Protein AF-A0A1Y5TJX4-F1 (afdb_monomer)

Solvent-accessible surface area (backbone atoms only — not comparable to full-atom values): 9448 Å² total; per-residue (Å²): 108,71,68,57,56,49,52,58,55,51,64,72,35,76,46,74,68,34,55,49,50,53,50,52,51,51,53,51,51,51,52,53,51,50,52,51,51,53,54,48,40,61,74,76,29,72,47,74,67,46,39,51,44,53,51,50,32,50,51,37,34,71,71,64,34,72,71,65,15,48,52,49,25,52,54,51,40,50,53,49,46,53,69,75,47,71,80,61,79,73,75,86,68,84,70,79,80,76,80,73,54,68,65,59,56,50,50,51,53,49,52,48,54,48,51,68,57,47,35,60,55,48,26,74,72,63,76,40,72,72,44,46,50,50,32,52,54,50,51,53,60,72,68,57,85,78,64,83,82,62,52,58,64,57,50,48,60,71,71,68,62,88,118

Radius of gyration: 22.78 Å; Cα contacts (8 Å, |Δi|>4): 62; chains: 1; bounding box: 46×39×53 Å

Secondary structure (DSSP, 8-state):
-HHHHHHHHHHTTSSHHHHHHHHHHHHHHHHHHHHHHHHHHHHH--SHHHHHHHHHHHHHHHHH-HHHHHHHHHHHHHHHHHHHHTTSPPP----------HHHHHHHHHHHHHHHHHHHHHHHHH--HHHHHHHHHHHHHHH--S-TTTHHHHHHHHHS---

Organism: NCBI:txid315423

InterPro domains:
  IPR003370 Chromate transporter [PF02417] (131-161)

Structure (mmCIF, N/CA/C/O backbone):
data_AF-A0A1Y5TJX4-F1
#
_entry.id   AF-A0A1Y5TJX4-F1
#
loop_
_atom_site.group_PDB
_atom_site.id
_atom_site.type_symbol
_atom_site.label_atom_id
_atom_site.label_alt_id
_atom_site.label_comp_id
_atom_site.label_asym_id
_atom_site.label_entity_id
_atom_site.label_seq_id
_atom_site.pdbx_PDB_ins_code
_atom_site.Cartn_x
_atom_site.Cartn_y
_atom_site.Cartn_z
_atom_site.occupancy
_atom_site.B_iso_or_equiv
_atom_site.auth_seq_id
_atom_site.auth_comp_id
_atom_site.auth_asym_id
_atom_site.auth_atom_id
_atom_site.pdbx_PDB_model_num
ATOM 1 N N . MET A 1 1 ? 25.764 8.012 -26.954 1.00 58.56 1 MET A N 1
ATOM 2 C CA . MET A 1 1 ? 27.048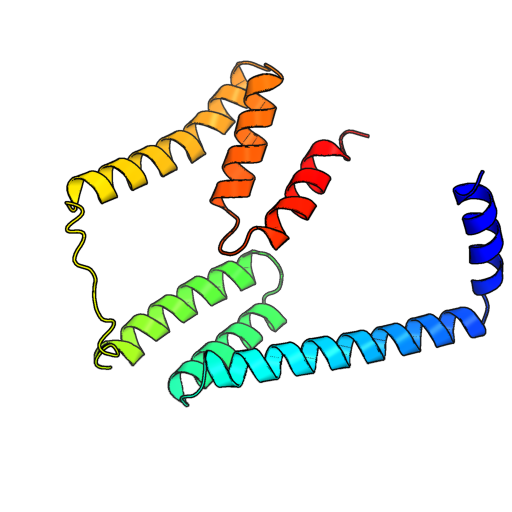 7.280 -27.074 1.00 58.56 1 MET A CA 1
ATOM 3 C C . MET A 1 1 ? 27.278 6.314 -25.917 1.00 58.56 1 MET A C 1
ATOM 5 O O . MET A 1 1 ? 27.524 5.148 -26.185 1.00 58.56 1 MET A O 1
ATOM 9 N N . LEU A 1 2 ? 27.108 6.731 -24.655 1.00 73.31 2 LEU A N 1
ATOM 10 C CA . LEU A 1 2 ? 27.253 5.836 -23.493 1.00 73.31 2 LEU A CA 1
ATOM 11 C C . LEU A 1 2 ? 26.281 4.635 -23.522 1.00 73.31 2 LEU A C 1
ATOM 13 O O . LEU A 1 2 ? 26.689 3.508 -23.275 1.00 73.31 2 LEU A O 1
ATOM 17 N N . LEU A 1 3 ? 25.029 4.860 -23.941 1.00 71.94 3 LEU A N 1
ATOM 18 C CA . LEU A 1 3 ? 24.021 3.801 -24.122 1.00 71.94 3 LEU A CA 1
ATOM 19 C C . LEU A 1 3 ? 24.362 2.806 -25.247 1.00 71.94 3 LEU A C 1
ATOM 21 O O . LEU A 1 3 ? 24.025 1.633 -25.151 1.00 71.94 3 LEU A O 1
ATOM 25 N N . VAL A 1 4 ? 25.066 3.255 -26.292 1.00 80.06 4 VAL A N 1
ATOM 26 C CA . VAL A 1 4 ? 25.496 2.393 -27.408 1.00 80.06 4 VAL A CA 1
ATOM 27 C C . VAL A 1 4 ? 26.661 1.507 -26.966 1.00 80.06 4 VAL A C 1
ATOM 29 O O . VAL A 1 4 ? 26.651 0.307 -27.215 1.00 80.06 4 VAL A O 1
ATOM 32 N N . LEU A 1 5 ? 27.626 2.074 -26.234 1.00 80.75 5 LEU A N 1
ATOM 33 C CA . LEU A 1 5 ? 28.714 1.313 -25.608 1.00 80.75 5 LEU A CA 1
ATOM 34 C C . LEU A 1 5 ? 28.188 0.297 -24.584 1.00 80.75 5 LEU A C 1
ATOM 36 O O . LEU A 1 5 ? 28.663 -0.835 -24.550 1.00 80.75 5 LEU A O 1
ATOM 40 N N . PHE A 1 6 ? 27.178 0.672 -23.794 1.00 78.38 6 PHE A N 1
ATOM 41 C CA . PHE A 1 6 ? 26.503 -0.243 -22.873 1.00 78.38 6 PHE A CA 1
ATOM 42 C C . PHE A 1 6 ? 25.805 -1.393 -23.610 1.00 78.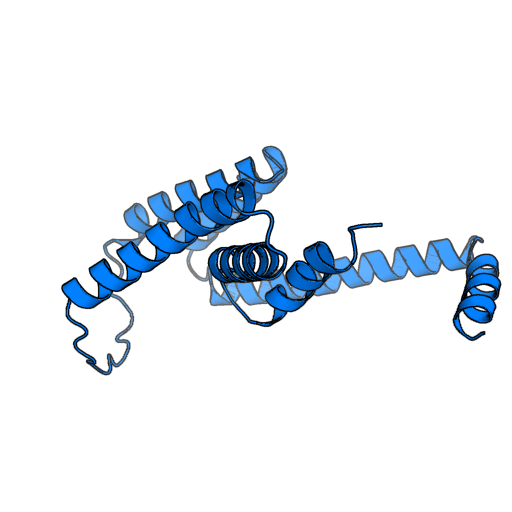38 6 PHE A C 1
ATOM 44 O O . PHE A 1 6 ? 25.942 -2.536 -23.189 1.00 78.38 6 PHE A O 1
ATOM 51 N N . ALA A 1 7 ? 25.122 -1.128 -24.729 1.00 76.31 7 ALA A N 1
ATOM 52 C CA . ALA A 1 7 ? 24.479 -2.168 -25.534 1.00 76.31 7 ALA A CA 1
ATOM 53 C C . ALA A 1 7 ? 25.491 -3.183 -26.101 1.00 76.31 7 ALA A C 1
ATOM 55 O O . ALA A 1 7 ? 25.272 -4.388 -25.999 1.00 76.31 7 ALA A O 1
ATOM 56 N N . PHE A 1 8 ? 26.637 -2.721 -26.617 1.00 75.12 8 PHE A N 1
ATOM 57 C CA . PHE A 1 8 ? 27.714 -3.618 -27.058 1.00 75.12 8 PHE A CA 1
ATOM 58 C C . PHE A 1 8 ? 28.328 -4.408 -25.891 1.00 75.12 8 PHE A C 1
ATOM 60 O O . PHE A 1 8 ? 28.546 -5.612 -26.011 1.00 75.12 8 PHE A O 1
ATOM 67 N N . GLY A 1 9 ? 28.542 -3.773 -24.735 1.00 72.00 9 GLY A N 1
ATOM 68 C CA . GLY A 1 9 ? 28.987 -4.463 -23.521 1.00 72.00 9 GLY A CA 1
ATOM 69 C C . GLY A 1 9 ? 27.988 -5.518 -23.036 1.00 72.00 9 GLY A C 1
ATOM 70 O O . GLY A 1 9 ? 28.395 -6.607 -22.651 1.00 72.00 9 GLY A O 1
ATOM 71 N N . ALA A 1 10 ? 26.685 -5.239 -23.119 1.00 69.50 10 ALA A N 1
ATOM 72 C CA . ALA A 1 10 ? 25.622 -6.159 -22.725 1.00 69.50 10 ALA A CA 1
ATOM 73 C C . ALA A 1 10 ? 25.596 -7.429 -23.590 1.00 69.50 10 ALA A C 1
ATOM 75 O O . ALA A 1 10 ? 25.435 -8.519 -23.048 1.00 69.50 10 ALA A O 1
ATOM 76 N N . THR A 1 11 ? 25.860 -7.325 -24.899 1.00 68.62 11 THR A N 1
ATOM 77 C CA . THR A 1 11 ? 25.979 -8.511 -25.773 1.00 68.62 11 THR A CA 1
ATOM 78 C C . THR A 1 11 ? 27.167 -9.417 -25.420 1.00 68.62 11 THR A C 1
ATOM 80 O O . THR A 1 11 ? 27.128 -10.610 -25.701 1.00 68.62 11 THR A O 1
ATOM 83 N N . ALA A 1 12 ? 28.197 -8.906 -24.730 1.00 66.88 12 ALA A N 1
ATOM 84 C CA . ALA A 1 12 ? 29.286 -9.738 -24.20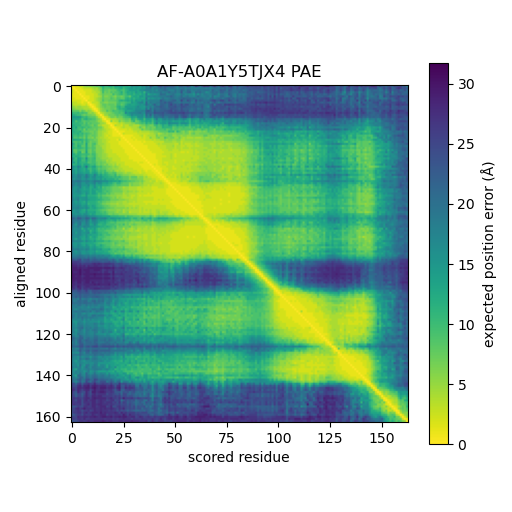5 1.00 66.88 12 ALA A CA 1
ATOM 85 C C . ALA A 1 12 ? 28.868 -10.570 -22.972 1.00 66.88 12 ALA A C 1
ATOM 87 O O . ALA A 1 12 ? 29.544 -11.537 -22.620 1.00 66.88 12 ALA A O 1
ATOM 88 N N . PHE A 1 13 ? 27.746 -10.221 -22.330 1.00 63.66 13 PHE A N 1
ATOM 89 C CA . PHE A 1 13 ? 27.160 -10.953 -21.204 1.00 63.66 13 PHE A CA 1
ATOM 90 C C . PHE A 1 13 ? 26.075 -11.960 -21.625 1.00 63.66 13 PHE A C 1
ATOM 92 O O . PHE A 1 13 ? 25.564 -12.667 -20.764 1.00 63.66 13 PHE A O 1
ATOM 99 N N . ASP A 1 14 ? 25.766 -12.120 -22.916 1.00 64.25 14 ASP A N 1
ATOM 100 C CA . ASP A 1 14 ? 24.765 -13.095 -23.400 1.00 64.25 14 ASP A CA 1
ATOM 101 C C . ASP A 1 14 ? 25.219 -14.575 -23.280 1.00 64.25 14 ASP A C 1
ATOM 103 O O . ASP A 1 14 ? 24.495 -15.503 -23.634 1.00 64.25 14 ASP A O 1
ATOM 107 N N . GLY A 1 15 ? 26.432 -14.820 -22.764 1.00 69.69 15 GLY A N 1
ATOM 108 C CA . GLY A 1 15 ? 26.989 -16.154 -22.509 1.00 69.69 15 GLY A CA 1
ATOM 109 C C . GLY A 1 15 ? 26.721 -16.715 -21.101 1.00 69.69 15 GLY A C 1
ATOM 110 O O . GLY A 1 15 ? 26.082 -16.100 -20.245 1.00 69.69 15 GLY A O 1
ATOM 111 N N . SER A 1 16 ? 27.288 -17.894 -20.815 1.00 67.50 16 SER A N 1
ATOM 112 C CA . SER A 1 16 ? 27.158 -18.591 -19.519 1.00 67.50 16 SER A CA 1
ATOM 113 C C . SER A 1 16 ? 27.526 -17.719 -18.308 1.00 67.50 16 SER A C 1
ATOM 115 O O . SER A 1 16 ? 26.883 -17.822 -17.261 1.00 67.50 16 SER A O 1
ATOM 117 N N . LEU A 1 17 ? 28.491 -16.806 -18.469 1.00 69.94 17 LEU A N 1
ATOM 118 C CA . LEU A 1 17 ? 28.925 -15.847 -17.449 1.00 69.94 17 LEU A CA 1
ATOM 119 C C . LEU A 1 17 ? 27.829 -14.845 -17.047 1.00 69.94 17 LEU A C 1
ATOM 121 O O . LEU A 1 17 ? 27.637 -14.616 -15.852 1.00 69.94 17 LEU A O 1
ATOM 125 N N . GLY A 1 18 ? 27.070 -14.284 -17.994 1.00 71.75 18 GLY A N 1
ATOM 126 C CA . GLY A 1 18 ? 25.969 -13.378 -17.651 1.00 71.75 18 GLY A CA 1
ATOM 127 C C . GLY A 1 18 ? 24.780 -14.114 -17.045 1.00 71.75 18 GLY A C 1
ATOM 128 O O . GLY A 1 18 ? 24.179 -13.613 -16.096 1.00 71.75 18 GLY A O 1
ATOM 129 N N . SER A 1 19 ? 24.509 -15.351 -17.479 1.00 73.38 19 SER A N 1
ATOM 130 C CA . SER A 1 19 ? 23.503 -16.201 -16.825 1.00 73.38 19 SER A CA 1
ATOM 131 C C . SER A 1 19 ? 23.856 -16.485 -15.355 1.00 73.38 19 SER A C 1
ATOM 133 O O . SER A 1 19 ? 22.986 -16.400 -14.485 1.00 73.38 19 SER A O 1
ATOM 135 N N . GLY A 1 20 ? 25.142 -16.729 -15.060 1.00 79.94 20 GLY A N 1
ATOM 136 C CA . GLY A 1 20 ? 25.652 -16.941 -13.706 1.00 79.94 20 GLY A CA 1
ATOM 137 C C . GLY A 1 20 ? 25.553 -15.686 -12.841 1.00 79.94 20 GLY A C 1
ATOM 138 O O . GLY A 1 20 ? 25.107 -15.763 -11.696 1.00 79.94 20 GLY A O 1
ATOM 139 N N . PHE A 1 21 ? 25.875 -14.515 -13.398 1.00 83.12 21 PHE A N 1
ATOM 140 C CA . PHE A 1 21 ? 25.729 -13.237 -12.697 1.00 83.12 21 PHE A CA 1
ATOM 141 C C . PHE A 1 21 ? 24.260 -12.911 -12.395 1.00 83.12 21 PHE A C 1
ATOM 143 O O . PHE A 1 21 ? 23.923 -12.564 -11.265 1.00 83.12 21 PHE A O 1
ATOM 150 N N . MET A 1 22 ? 23.361 -13.102 -13.367 1.00 82.06 22 MET A N 1
ATOM 151 C CA . MET A 1 22 ? 21.917 -12.923 -13.173 1.00 82.06 22 MET A CA 1
ATOM 152 C C . MET A 1 22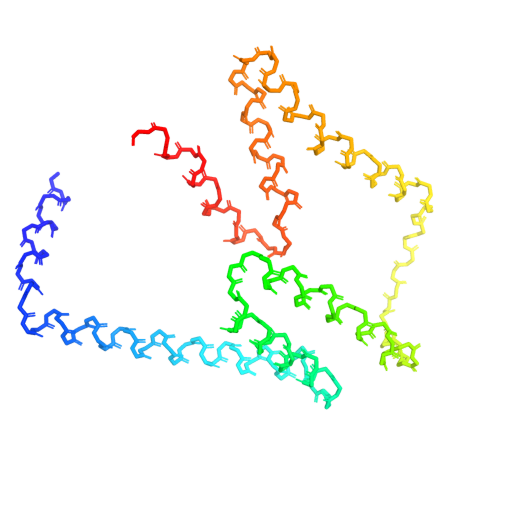 ? 21.356 -13.898 -12.137 1.00 82.06 22 MET A C 1
ATOM 154 O O . MET A 1 22 ? 20.495 -13.529 -11.339 1.00 82.06 22 MET A O 1
ATOM 158 N N . HIS A 1 23 ? 21.845 -15.139 -12.117 1.00 84.31 23 HIS A N 1
ATOM 159 C CA . HIS A 1 23 ? 21.465 -16.119 -11.106 1.00 84.31 23 HIS A CA 1
ATOM 160 C C . HIS A 1 23 ? 21.945 -15.709 -9.707 1.00 84.31 23 HIS A C 1
ATOM 162 O O . HIS A 1 23 ? 21.150 -15.705 -8.767 1.00 84.31 23 HIS A O 1
ATOM 168 N N . GLY A 1 24 ? 23.204 -15.278 -9.580 1.00 85.81 24 GLY A N 1
ATOM 169 C CA . GLY A 1 24 ? 23.746 -14.740 -8.332 1.00 85.81 24 GLY A CA 1
ATOM 170 C C . GLY A 1 24 ? 22.944 -13.539 -7.829 1.00 85.81 24 GLY A C 1
ATOM 171 O O . GLY A 1 24 ? 22.545 -13.506 -6.666 1.00 85.81 24 GLY A O 1
ATOM 172 N N . LEU A 1 25 ? 22.608 -12.601 -8.720 1.00 88.56 25 LEU A N 1
ATOM 173 C CA . LEU A 1 25 ? 21.814 -11.423 -8.374 1.00 88.56 25 LEU A CA 1
ATOM 174 C C . LEU A 1 25 ? 20.392 -11.790 -7.917 1.00 88.56 25 LEU A C 1
ATOM 176 O O . LEU A 1 25 ? 19.899 -11.207 -6.954 1.00 88.56 25 LEU A O 1
ATOM 180 N N . LYS A 1 26 ? 19.749 -12.790 -8.538 1.00 88.00 26 LYS A N 1
ATOM 181 C CA . LYS A 1 26 ? 18.443 -13.310 -8.089 1.00 88.00 26 LYS A CA 1
ATOM 182 C C . LYS A 1 26 ? 18.515 -13.873 -6.670 1.00 88.00 26 LYS A C 1
ATOM 184 O O . LYS A 1 26 ? 17.643 -13.571 -5.860 1.00 88.00 26 LYS A O 1
ATOM 189 N N . ILE A 1 27 ? 19.548 -14.654 -6.350 1.00 92.94 27 ILE A N 1
ATOM 190 C CA . ILE A 1 27 ? 19.724 -15.218 -5.003 1.00 92.94 27 ILE A CA 1
ATOM 191 C C . ILE A 1 27 ? 19.952 -14.102 -3.975 1.00 92.94 27 ILE A C 1
ATOM 193 O O . ILE A 1 27 ? 19.329 -14.112 -2.913 1.00 92.94 27 ILE A O 1
ATOM 197 N N . VAL A 1 28 ? 20.787 -13.109 -4.298 1.00 93.19 28 VAL A N 1
ATOM 198 C CA . VAL A 1 28 ? 21.012 -11.940 -3.431 1.00 93.19 28 VAL A CA 1
ATOM 199 C C . VAL A 1 28 ? 19.709 -11.174 -3.199 1.00 93.19 28 VAL A C 1
ATOM 201 O O . VAL A 1 28 ? 19.397 -10.839 -2.058 1.00 93.19 28 VAL A O 1
ATOM 204 N N . ALA A 1 29 ? 18.907 -10.955 -4.245 1.00 92.00 29 ALA A N 1
ATOM 205 C CA . ALA A 1 29 ? 17.607 -10.303 -4.119 1.00 92.00 29 ALA A CA 1
ATOM 206 C C . ALA A 1 29 ? 16.675 -11.069 -3.165 1.00 92.00 29 ALA A C 1
ATOM 208 O O . ALA A 1 29 ? 16.072 -10.464 -2.279 1.00 92.00 29 ALA A O 1
ATOM 209 N N . VAL A 1 30 ? 16.612 -12.401 -3.279 1.00 93.75 30 VAL A N 1
ATOM 210 C CA . VAL A 1 30 ? 15.828 -13.246 -2.363 1.00 93.75 30 VAL A CA 1
ATOM 211 C C . VAL A 1 30 ? 16.321 -13.107 -0.920 1.00 93.75 30 VAL A C 1
ATOM 213 O O . VAL A 1 30 ? 15.500 -12.959 -0.016 1.00 93.75 30 VAL A O 1
ATOM 216 N N . ALA A 1 31 ? 17.636 -13.095 -0.688 1.00 93.94 31 ALA A N 1
ATOM 217 C CA . ALA A 1 31 ? 18.205 -12.936 0.651 1.00 93.94 31 ALA A CA 1
ATOM 218 C C . ALA A 1 31 ? 17.862 -11.572 1.280 1.00 93.94 31 ALA A C 1
ATOM 220 O O . ALA A 1 31 ? 17.466 -11.509 2.445 1.00 93.94 31 ALA A O 1
ATOM 221 N N . VAL A 1 32 ? 17.958 -10.485 0.508 1.00 93.50 32 VAL A N 1
ATO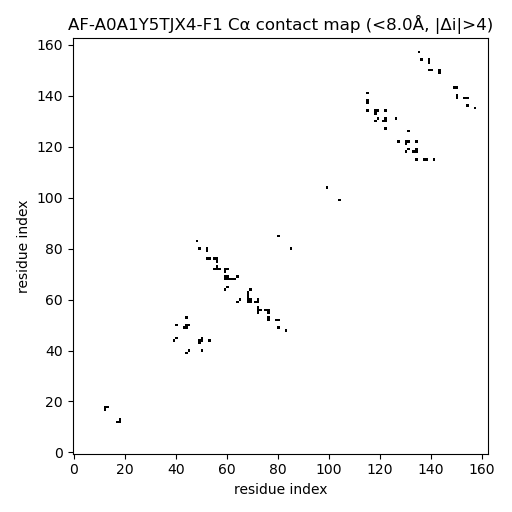M 222 C CA . VAL A 1 32 ? 17.612 -9.129 0.966 1.00 93.50 32 VAL A CA 1
ATOM 223 C C . VAL A 1 32 ? 16.122 -9.025 1.298 1.00 93.50 32 VAL A C 1
ATOM 225 O O . VAL A 1 32 ? 15.763 -8.523 2.364 1.00 93.50 32 VAL A O 1
ATOM 228 N N . VAL A 1 33 ? 15.249 -9.548 0.429 1.00 92.38 33 VAL A N 1
ATOM 229 C CA . VAL A 1 33 ? 13.797 -9.564 0.667 1.00 92.38 33 VAL A CA 1
ATOM 230 C C . VAL A 1 33 ? 13.465 -10.390 1.908 1.00 92.38 33 VAL A C 1
ATOM 232 O O . VAL A 1 33 ? 12.703 -9.930 2.756 1.00 92.38 33 VAL A O 1
ATOM 235 N N . ALA A 1 34 ? 14.074 -11.568 2.071 1.00 92.00 34 ALA A N 1
ATOM 236 C CA . ALA A 1 34 ? 13.872 -12.400 3.252 1.00 92.00 34 ALA A CA 1
ATOM 237 C C . ALA A 1 34 ? 14.285 -11.671 4.541 1.00 92.00 34 ALA A C 1
ATOM 239 O O . ALA A 1 34 ? 13.545 -11.700 5.525 1.00 92.00 34 ALA A O 1
ATOM 240 N N . GLN A 1 35 ? 15.418 -10.961 4.533 1.00 91.25 35 GLN A N 1
ATOM 241 C CA . GLN A 1 35 ? 15.859 -10.170 5.682 1.00 91.25 35 GLN A CA 1
ATOM 242 C C . GLN A 1 35 ? 14.868 -9.043 6.000 1.00 91.25 35 GLN A C 1
ATOM 244 O O . GLN A 1 35 ? 14.505 -8.863 7.167 1.00 91.25 35 GLN A O 1
ATOM 249 N N . ALA A 1 36 ? 14.399 -8.312 4.986 1.00 87.31 36 ALA A N 1
ATOM 250 C CA . ALA A 1 36 ? 13.423 -7.239 5.155 1.00 87.31 36 ALA A CA 1
ATOM 251 C C . ALA A 1 36 ? 12.098 -7.759 5.737 1.00 87.31 36 ALA A C 1
ATOM 253 O O . ALA A 1 36 ? 11.606 -7.218 6.730 1.00 87.31 36 ALA A O 1
ATOM 254 N N . VAL A 1 37 ? 11.566 -8.855 5.184 1.00 88.88 37 VAL A N 1
ATOM 255 C CA . VAL A 1 37 ? 10.339 -9.503 5.672 1.00 88.88 37 VAL A CA 1
ATOM 256 C C . VAL A 1 37 ? 10.518 -9.995 7.105 1.00 88.88 37 VAL A C 1
ATOM 258 O O . VAL A 1 37 ? 9.628 -9.806 7.929 1.00 88.88 37 VAL A O 1
ATOM 261 N N . TRP A 1 38 ? 11.676 -10.564 7.444 1.00 89.38 38 TRP A N 1
ATOM 262 C CA . TRP A 1 38 ? 11.969 -11.009 8.806 1.00 89.38 38 TRP A CA 1
ATOM 263 C C . TRP A 1 38 ? 11.994 -9.849 9.812 1.00 89.38 38 TRP A C 1
ATOM 265 O O . TRP A 1 38 ? 11.458 -9.967 10.916 1.00 89.38 38 TRP A O 1
ATOM 275 N N . GLY A 1 39 ? 12.579 -8.710 9.429 1.00 88.62 39 GLY A N 1
ATOM 276 C CA . GLY A 1 39 ? 12.555 -7.485 10.231 1.00 88.62 39 GLY A CA 1
ATOM 277 C C . GLY A 1 39 ? 11.132 -6.964 10.439 1.00 88.62 39 GLY A C 1
ATOM 278 O O . GLY A 1 39 ? 10.716 -6.734 11.574 1.00 88.62 39 GLY A O 1
ATOM 279 N N . MET A 1 40 ? 10.354 -6.866 9.358 1.00 89.75 40 MET A N 1
ATOM 280 C CA . MET A 1 40 ? 8.948 -6.453 9.396 1.00 89.75 40 MET A CA 1
ATOM 281 C C . MET A 1 40 ? 8.093 -7.393 10.251 1.00 89.75 40 MET A C 1
ATOM 283 O O . MET A 1 40 ? 7.307 -6.917 11.064 1.00 89.75 40 MET A O 1
ATOM 287 N N . ALA A 1 41 ? 8.272 -8.710 10.127 1.00 86.62 41 ALA A N 1
ATOM 288 C CA . ALA A 1 41 ? 7.527 -9.704 10.894 1.00 86.62 41 ALA A CA 1
ATOM 289 C C . ALA A 1 41 ? 7.740 -9.533 12.405 1.00 86.62 41 ALA A C 1
ATOM 291 O O . ALA A 1 41 ? 6.772 -9.541 13.162 1.00 86.62 41 ALA A O 1
ATOM 292 N N . ARG A 1 42 ? 8.984 -9.295 12.846 1.00 85.12 42 ARG A N 1
ATOM 293 C CA . ARG A 1 42 ? 9.302 -9.065 14.266 1.00 85.12 42 ARG A CA 1
ATOM 294 C C . ARG A 1 42 ? 8.666 -7.796 14.830 1.00 85.12 42 ARG A C 1
ATOM 296 O O . ARG A 1 42 ? 8.297 -7.782 15.999 1.00 85.12 42 ARG A O 1
ATOM 303 N N . THR A 1 43 ? 8.552 -6.739 14.029 1.00 78.94 43 THR A N 1
ATOM 304 C CA . THR A 1 43 ? 8.012 -5.448 14.483 1.00 78.94 43 THR A CA 1
ATOM 305 C C . THR A 1 43 ? 6.490 -5.363 14.354 1.00 78.94 43 THR A C 1
ATOM 307 O O . THR A 1 43 ? 5.828 -4.828 15.239 1.00 78.94 43 THR A O 1
ATOM 310 N N . LEU A 1 44 ? 5.919 -5.876 13.262 1.00 80.00 44 LEU A N 1
ATOM 311 C CA . LEU A 1 44 ? 4.505 -5.698 12.911 1.00 80.00 44 LEU A CA 1
ATOM 312 C C . LEU A 1 44 ? 3.619 -6.857 13.388 1.00 80.00 44 LEU A C 1
ATOM 314 O O . LEU A 1 44 ? 2.472 -6.620 13.774 1.00 80.00 44 LEU A O 1
ATOM 318 N N . ALA A 1 45 ? 4.149 -8.084 13.417 1.00 85.62 45 ALA A N 1
ATOM 319 C CA . ALA A 1 45 ? 3.432 -9.291 13.833 1.00 85.62 45 ALA A CA 1
ATOM 320 C C . ALA A 1 45 ? 4.143 -10.056 14.976 1.00 85.62 45 ALA A C 1
ATOM 322 O O . ALA A 1 45 ? 4.405 -11.253 14.837 1.00 85.62 45 ALA A O 1
ATOM 323 N N . PRO A 1 46 ? 4.466 -9.397 16.111 1.00 81.44 46 PRO A N 1
ATOM 324 C CA . PRO A 1 46 ? 5.178 -10.039 17.219 1.00 81.44 46 PRO A CA 1
ATOM 325 C C . PRO A 1 46 ? 4.337 -11.096 17.951 1.00 81.44 46 PRO A C 1
ATOM 327 O O . PRO A 1 46 ? 4.887 -12.011 18.563 1.00 81.44 46 PRO A O 1
ATOM 330 N N . ASP A 1 47 ? 3.009 -10.978 17.916 1.00 87.62 47 ASP A N 1
ATOM 331 C CA . ASP A 1 47 ? 2.085 -11.890 18.582 1.00 87.62 47 ASP A CA 1
ATOM 332 C C . ASP A 1 47 ? 1.538 -12.976 17.642 1.00 87.62 47 ASP A C 1
ATOM 334 O O . ASP A 1 47 ? 1.443 -12.818 16.422 1.00 87.62 47 ASP A O 1
ATOM 338 N N . ARG A 1 48 ? 1.131 -14.105 18.237 1.00 85.00 48 ARG A N 1
ATOM 339 C CA . ARG A 1 48 ? 0.616 -15.269 17.499 1.00 85.00 48 ARG A CA 1
ATOM 340 C C . ARG A 1 48 ? -0.628 -14.952 16.663 1.00 85.00 48 ARG A C 1
ATOM 342 O O . ARG A 1 48 ? -0.812 -15.573 15.621 1.00 85.00 48 ARG A O 1
ATOM 349 N N . GLN A 1 49 ? -1.470 -14.012 17.097 1.00 87.62 49 GLN A N 1
ATOM 350 C CA . GLN A 1 49 ? -2.694 -13.655 16.377 1.00 87.62 49 GLN A CA 1
ATOM 351 C C . GLN A 1 49 ? -2.371 -12.843 15.117 1.00 87.62 49 GLN A C 1
ATOM 353 O O . GLN A 1 49 ? -2.831 -13.193 14.032 1.00 87.62 49 GLN A O 1
ATOM 358 N N . ARG A 1 50 ? -1.518 -11.818 15.219 1.00 85.88 50 ARG A N 1
ATOM 359 C CA . ARG A 1 50 ? -1.036 -11.045 14.066 1.00 85.88 50 ARG A CA 1
ATOM 360 C C . ARG A 1 50 ? -0.220 -11.896 13.105 1.00 85.88 50 ARG A C 1
ATOM 362 O O . ARG A 1 50 ? -0.386 -11.749 11.898 1.00 85.88 50 ARG A O 1
ATOM 369 N N . ALA A 1 51 ? 0.600 -12.816 13.612 1.00 89.50 51 ALA A N 1
ATOM 370 C CA . ALA A 1 51 ? 1.329 -13.762 12.771 1.00 89.50 51 ALA A CA 1
ATOM 371 C C . ALA A 1 51 ? 0.374 -14.673 11.978 1.00 89.50 51 ALA A C 1
ATOM 373 O O . ALA A 1 51 ? 0.601 -14.901 10.792 1.00 89.50 51 ALA A O 1
ATOM 374 N N . ALA A 1 52 ? -0.723 -15.139 12.589 1.00 90.44 52 ALA A N 1
ATOM 375 C CA . ALA A 1 52 ? -1.741 -15.927 11.894 1.00 90.44 52 ALA A CA 1
ATOM 376 C C . ALA A 1 52 ? -2.463 -15.116 10.804 1.00 90.44 52 ALA A C 1
ATOM 378 O O . ALA A 1 52 ? -2.646 -15.617 9.695 1.00 90.44 52 ALA A O 1
ATOM 379 N N . ILE A 1 53 ? -2.816 -13.854 11.082 1.00 91.38 53 ILE A N 1
ATOM 380 C CA . ILE A 1 53 ? -3.411 -12.950 10.083 1.00 91.38 53 ILE A CA 1
ATOM 381 C C . ILE A 1 53 ? -2.433 -12.712 8.924 1.00 91.38 53 ILE A C 1
ATOM 383 O O . ILE A 1 53 ? -2.821 -12.820 7.763 1.00 91.38 53 ILE A O 1
ATOM 387 N N . ALA A 1 54 ? -1.160 -12.437 9.226 1.00 90.81 54 ALA A N 1
ATOM 388 C CA . ALA A 1 54 ? -0.124 -12.222 8.221 1.00 90.81 54 ALA A CA 1
ATOM 389 C C . ALA A 1 54 ? 0.093 -13.468 7.350 1.00 90.81 54 ALA A C 1
ATOM 391 O O . ALA A 1 54 ? 0.144 -13.361 6.127 1.00 90.81 54 ALA A O 1
ATOM 392 N N . LEU A 1 55 ? 0.156 -14.657 7.956 1.00 92.75 55 LEU A N 1
ATOM 393 C CA . LEU A 1 55 ? 0.286 -15.914 7.221 1.00 92.75 55 LEU A CA 1
ATOM 394 C C . LEU A 1 55 ? -0.938 -16.169 6.331 1.00 92.75 55 LEU A C 1
ATOM 396 O O . LEU A 1 55 ? -0.782 -16.537 5.170 1.00 92.75 55 LEU A O 1
ATOM 400 N N . GLY A 1 56 ? -2.147 -15.915 6.840 1.00 93.25 56 GLY A N 1
ATOM 401 C CA . GLY A 1 56 ? -3.377 -15.990 6.053 1.00 93.25 56 GLY A CA 1
ATOM 402 C C . GLY A 1 56 ? -3.344 -15.057 4.842 1.00 93.25 56 GLY A C 1
ATOM 403 O O . GLY A 1 56 ? -3.628 -15.490 3.728 1.00 93.25 56 GLY A O 1
ATOM 404 N N . ALA A 1 57 ? -2.918 -13.806 5.031 1.00 91.94 57 ALA A N 1
ATOM 405 C CA . ALA A 1 57 ? -2.758 -12.841 3.947 1.00 91.94 57 ALA A CA 1
ATOM 406 C C . ALA A 1 57 ? -1.736 -13.310 2.896 1.00 91.94 57 ALA A C 1
ATOM 408 O O . ALA A 1 57 ? -2.011 -13.218 1.701 1.00 91.94 57 ALA A O 1
ATOM 409 N N . VAL A 1 58 ? -0.596 -13.870 3.322 1.00 92.06 58 VAL A N 1
ATOM 410 C CA . VAL A 1 58 ? 0.409 -14.451 2.415 1.00 92.06 58 VAL A CA 1
ATOM 411 C C . VAL A 1 58 ? -0.192 -15.583 1.586 1.00 92.06 58 VAL A C 1
ATOM 413 O O . VAL A 1 58 ? 0.002 -15.603 0.374 1.00 92.06 58 VAL A O 1
ATOM 416 N N . LEU A 1 59 ? -0.953 -16.489 2.206 1.00 93.81 59 LEU A N 1
ATOM 417 C CA . LEU A 1 59 ? -1.612 -17.585 1.493 1.00 93.81 59 LEU A CA 1
ATOM 418 C C . LEU A 1 59 ? -2.618 -17.050 0.468 1.00 93.81 59 LEU A C 1
ATOM 420 O O . LEU A 1 59 ? -2.587 -17.454 -0.690 1.00 93.81 59 LEU A O 1
ATOM 424 N N . ILE A 1 60 ? -3.466 -16.097 0.859 1.00 92.62 60 ILE A N 1
ATOM 425 C CA . ILE A 1 60 ? -4.449 -15.491 -0.048 1.00 92.62 60 ILE A CA 1
ATOM 426 C C . ILE A 1 60 ? -3.750 -14.873 -1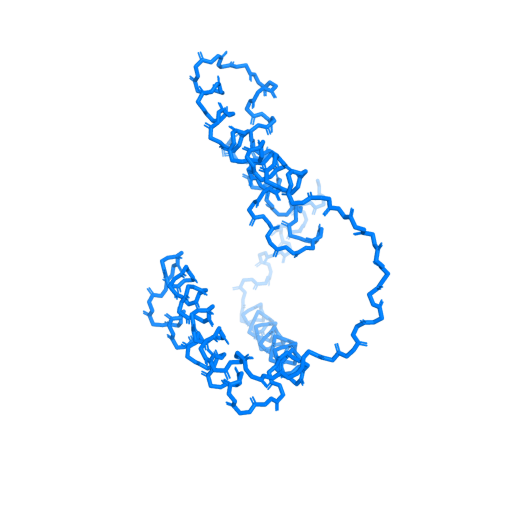.260 1.00 92.62 60 ILE A C 1
ATOM 428 O O . ILE A 1 60 ? -4.125 -15.162 -2.393 1.00 92.62 60 ILE A O 1
ATOM 432 N N . VAL A 1 61 ? -2.716 -14.059 -1.043 1.00 91.25 61 VAL A N 1
ATOM 433 C CA . VAL A 1 61 ? -2.005 -13.381 -2.135 1.00 91.25 61 VAL A CA 1
ATOM 434 C C . VAL A 1 61 ? -1.256 -14.379 -3.020 1.00 91.25 61 VAL A C 1
ATOM 436 O O . VAL A 1 61 ? -1.294 -14.243 -4.241 1.00 91.25 61 VAL A O 1
ATOM 439 N N . ALA A 1 62 ? -0.616 -15.394 -2.431 1.00 90.56 62 ALA A N 1
ATOM 440 C CA . ALA A 1 62 ? 0.138 -16.403 -3.169 1.00 90.56 62 ALA A CA 1
ATOM 441 C C . ALA A 1 62 ? -0.749 -17.273 -4.075 1.00 90.56 62 ALA A C 1
ATOM 443 O O . ALA A 1 62 ? -0.318 -17.624 -5.171 1.00 90.56 62 ALA A O 1
ATOM 444 N N . PHE A 1 63 ? -1.970 -17.610 -3.642 1.00 91.62 63 PHE A N 1
ATOM 445 C CA . PHE A 1 63 ? -2.865 -18.494 -4.399 1.00 91.62 63 PHE A CA 1
ATOM 446 C C . PHE A 1 63 ? -3.873 -17.759 -5.283 1.00 91.62 63 PHE A C 1
ATOM 448 O O . PHE A 1 63 ? -4.136 -18.207 -6.395 1.00 91.62 63 PHE A O 1
ATOM 455 N N . ALA A 1 64 ? -4.454 -16.653 -4.814 1.00 88.69 64 ALA A N 1
ATOM 456 C CA . ALA A 1 64 ? -5.440 -15.910 -5.598 1.00 88.69 64 ALA A CA 1
ATOM 457 C C . ALA A 1 64 ? -4.776 -15.062 -6.692 1.00 88.69 64 ALA A C 1
ATOM 459 O O . ALA A 1 64 ? -5.352 -14.891 -7.765 1.00 88.69 64 ALA A O 1
ATOM 460 N N . GLY A 1 65 ? -3.565 -14.552 -6.431 1.00 83.25 65 GLY A N 1
ATOM 461 C CA . GLY A 1 65 ? -2.834 -13.686 -7.350 1.00 83.25 65 GLY A CA 1
ATOM 462 C C . GLY A 1 65 ? -3.563 -12.378 -7.696 1.00 83.25 65 GLY A C 1
ATOM 463 O O . GLY A 1 65 ? -4.722 -12.138 -7.344 1.00 83.25 65 GLY A O 1
ATOM 464 N N . GLY A 1 66 ? -2.851 -11.496 -8.398 1.00 86.25 66 GLY A N 1
ATOM 465 C CA . GLY A 1 66 ? -3.400 -10.246 -8.931 1.00 86.25 66 GLY A CA 1
ATOM 466 C C . GLY A 1 66 ? -3.956 -9.270 -7.883 1.00 86.25 66 GLY A C 1
ATOM 467 O O . GLY A 1 66 ? -3.782 -9.420 -6.671 1.00 86.25 66 GLY A O 1
ATOM 468 N N . SER A 1 67 ? -4.643 -8.236 -8.368 1.00 84.38 67 SER A N 1
ATOM 469 C CA . SER A 1 67 ? -5.214 -7.179 -7.522 1.00 84.38 67 SER A CA 1
ATOM 470 C C . SER A 1 67 ? -6.345 -7.693 -6.627 1.00 84.38 67 SER A C 1
ATOM 472 O O . SER A 1 67 ? -6.504 -7.226 -5.503 1.00 84.38 67 SER A O 1
ATOM 474 N N . VAL A 1 68 ? -7.108 -8.691 -7.088 1.00 86.75 68 VAL A N 1
ATOM 475 C CA . VAL A 1 68 ? -8.224 -9.270 -6.324 1.00 86.75 68 VAL A CA 1
ATOM 476 C C . VAL A 1 68 ? -7.719 -9.978 -5.066 1.00 86.75 68 VAL A C 1
ATOM 478 O O . VAL A 1 68 ? -8.274 -9.758 -3.991 1.00 86.75 68 VAL A O 1
ATOM 481 N N . GLY A 1 69 ? -6.637 -10.762 -5.161 1.00 89.62 69 GLY A N 1
ATOM 482 C CA . GLY A 1 69 ? -6.025 -11.412 -4.000 1.00 89.62 69 GLY A CA 1
ATOM 483 C C . GLY A 1 69 ? -5.515 -10.410 -2.963 1.00 89.62 69 GLY A C 1
ATOM 484 O O . GLY A 1 69 ? -5.720 -10.598 -1.765 1.00 89.62 69 GLY A O 1
ATOM 485 N N . GLN A 1 70 ? -4.919 -9.301 -3.413 1.00 86.88 70 GLN A N 1
ATOM 486 C CA . GLN A 1 70 ? -4.464 -8.225 -2.527 1.00 86.88 70 GLN A CA 1
ATOM 487 C C . GLN A 1 70 ? -5.633 -7.546 -1.802 1.00 86.88 70 GLN A C 1
ATOM 489 O O . GLN A 1 70 ? -5.593 -7.407 -0.580 1.00 86.88 70 GLN A O 1
ATOM 494 N N . ILE A 1 71 ? -6.697 -7.180 -2.526 1.00 88.12 71 ILE A N 1
ATOM 495 C CA . ILE A 1 71 ? -7.898 -6.571 -1.932 1.00 88.12 71 ILE A CA 1
ATOM 496 C C . ILE A 1 71 ? -8.536 -7.533 -0.923 1.00 88.12 71 ILE A C 1
ATOM 498 O O . ILE A 1 71 ? -8.847 -7.134 0.199 1.00 88.12 71 ILE A O 1
ATOM 502 N N . ALA A 1 72 ? -8.681 -8.810 -1.284 1.00 90.19 72 ALA A N 1
ATOM 503 C CA . ALA A 1 72 ? -9.244 -9.829 -0.406 1.00 90.19 72 ALA A CA 1
ATOM 504 C C . ALA A 1 72 ? -8.418 -9.998 0.879 1.00 90.19 72 ALA A C 1
ATOM 506 O O . ALA A 1 72 ? -8.986 -10.047 1.971 1.00 90.19 72 ALA A O 1
ATOM 507 N N . ALA A 1 73 ? -7.086 -10.027 0.771 1.00 92.19 73 ALA A N 1
ATOM 508 C CA . ALA A 1 73 ? -6.189 -10.113 1.919 1.00 92.19 73 ALA A CA 1
ATOM 509 C C . ALA A 1 73 ? -6.305 -8.893 2.848 1.00 92.19 73 ALA A C 1
ATOM 511 O O . ALA A 1 73 ? -6.360 -9.062 4.065 1.00 92.19 73 ALA A O 1
ATOM 512 N N . I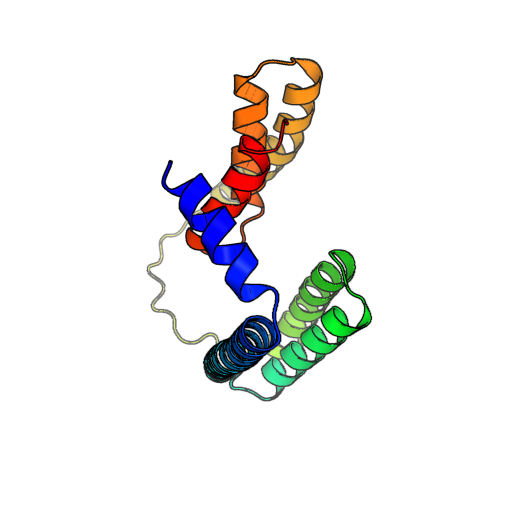LE A 1 74 ? -6.406 -7.679 2.293 1.00 90.31 74 ILE A N 1
ATOM 513 C CA . ILE A 1 74 ? -6.592 -6.443 3.071 1.00 90.31 74 ILE A CA 1
ATOM 514 C C . ILE A 1 74 ? -7.932 -6.471 3.814 1.00 90.31 74 ILE A C 1
ATOM 516 O O . ILE A 1 74 ? -7.972 -6.230 5.021 1.00 90.31 74 ILE A O 1
ATOM 520 N N . VAL A 1 75 ? -9.026 -6.794 3.118 1.00 91.88 75 VAL A N 1
ATOM 521 C CA . VAL A 1 75 ? -10.375 -6.809 3.705 1.00 91.88 75 VAL A CA 1
ATOM 522 C C . VAL A 1 75 ? -10.485 -7.881 4.789 1.00 91.88 75 VAL A C 1
ATOM 524 O O . VAL A 1 75 ? -10.895 -7.579 5.910 1.00 91.88 75 VAL A O 1
ATOM 527 N N . MET A 1 76 ? -10.074 -9.119 4.496 1.00 92.31 76 MET A N 1
ATOM 528 C CA . MET A 1 76 ? -10.125 -10.213 5.469 1.00 92.31 76 MET A CA 1
ATOM 529 C C . MET A 1 76 ? -9.190 -9.967 6.654 1.00 92.31 76 MET A C 1
ATOM 531 O O . MET A 1 76 ? -9.590 -10.187 7.797 1.00 92.31 76 MET A O 1
ATOM 535 N N . GLY A 1 77 ? -7.978 -9.462 6.406 1.00 90.75 77 GLY A N 1
ATOM 536 C CA . GLY A 1 77 ? -7.031 -9.103 7.458 1.00 90.75 77 GLY A CA 1
ATOM 537 C C . GLY A 1 77 ? -7.557 -7.988 8.364 1.00 90.75 77 GLY A C 1
ATOM 538 O O . GLY A 1 77 ? -7.421 -8.079 9.582 1.00 90.75 77 GLY A O 1
ATOM 539 N N . GLY A 1 78 ? -8.224 -6.979 7.795 1.00 89.12 78 GLY A N 1
ATOM 540 C CA . GLY A 1 78 ? -8.873 -5.904 8.547 1.00 89.12 78 GLY A CA 1
ATOM 541 C C . GLY A 1 78 ? -10.017 -6.405 9.431 1.00 89.12 78 GLY A C 1
ATOM 542 O O . GLY A 1 78 ? -10.059 -6.084 10.618 1.00 89.12 78 GLY A O 1
ATOM 543 N N . ILE A 1 79 ? -10.908 -7.245 8.890 1.00 90.88 79 ILE A N 1
ATOM 544 C CA . ILE A 1 79 ? -12.015 -7.848 9.653 1.00 90.88 79 ILE A CA 1
ATOM 545 C C . ILE A 1 79 ? -11.473 -8.731 10.783 1.00 90.88 79 ILE A C 1
ATOM 547 O O . ILE A 1 79 ? -11.899 -8.597 11.932 1.00 90.88 79 ILE A O 1
ATOM 551 N N . ALA A 1 80 ? -10.501 -9.595 10.476 1.00 89.44 80 ALA A N 1
ATOM 552 C CA . ALA A 1 80 ? -9.850 -10.444 11.467 1.00 89.44 80 ALA A CA 1
ATOM 553 C C . ALA A 1 80 ? -9.167 -9.599 12.553 1.00 89.44 80 ALA A C 1
ATOM 555 O O . ALA A 1 80 ? -9.352 -9.858 13.738 1.00 89.44 80 ALA A O 1
ATOM 556 N N . GLY A 1 81 ? -8.453 -8.537 12.172 1.00 87.06 81 GLY A N 1
ATOM 557 C CA . GLY A 1 81 ? -7.822 -7.606 13.105 1.00 87.06 81 GLY A CA 1
ATOM 558 C C . GLY A 1 81 ? -8.825 -6.954 14.057 1.00 87.06 81 GLY A C 1
ATOM 559 O O . GLY A 1 81 ? -8.613 -6.964 15.266 1.00 87.06 81 GLY A O 1
ATOM 560 N N . VAL A 1 82 ? -9.957 -6.452 13.555 1.00 85.75 82 VAL A N 1
ATOM 561 C CA . VAL A 1 82 ? -11.003 -5.866 14.412 1.00 85.75 82 VAL A CA 1
ATOM 562 C C . VAL A 1 82 ? -11.580 -6.905 15.373 1.00 85.75 82 VAL A C 1
ATOM 564 O O . VAL A 1 82 ? -11.798 -6.598 16.543 1.00 85.75 82 VAL A O 1
ATOM 567 N N . TRP A 1 83 ? -11.813 -8.136 14.914 1.00 84.88 83 TRP A N 1
ATOM 568 C CA . TRP A 1 83 ? -12.432 -9.168 15.744 1.00 84.88 83 TRP A CA 1
ATOM 569 C C . TRP A 1 83 ? -11.484 -9.728 16.815 1.00 84.88 83 TRP A C 1
ATOM 571 O O . TRP A 1 83 ? -11.889 -9.875 17.968 1.00 84.88 83 TRP A O 1
ATOM 581 N N . LEU A 1 84 ? -10.219 -9.978 16.461 1.00 81.06 84 LEU A N 1
ATOM 582 C CA . LEU A 1 84 ? -9.203 -10.537 17.360 1.00 81.06 84 LEU A CA 1
ATOM 583 C C . LEU A 1 84 ? -8.593 -9.492 18.311 1.00 81.06 84 LEU A C 1
ATOM 585 O O . LEU A 1 84 ? -8.260 -9.830 19.443 1.00 81.06 84 LEU A O 1
ATOM 589 N N . TYR A 1 85 ? -8.472 -8.226 17.889 1.00 73.44 85 TYR A N 1
ATOM 590 C CA . TYR A 1 85 ? -7.750 -7.181 18.632 1.00 73.44 85 TYR A CA 1
ATOM 591 C C . TYR A 1 85 ? -8.651 -6.168 19.361 1.00 73.44 85 TYR A C 1
ATOM 593 O O . TYR A 1 85 ? -8.142 -5.257 20.014 1.00 73.44 85 TYR A O 1
ATOM 601 N N . ARG A 1 86 ? -9.982 -6.350 19.327 1.00 65.69 86 ARG A N 1
ATOM 602 C CA . ARG A 1 86 ? -10.987 -5.503 20.011 1.00 65.69 86 ARG A CA 1
ATOM 603 C C . ARG A 1 86 ? -10.703 -5.243 21.497 1.00 65.69 86 ARG A C 1
ATOM 605 O O . ARG A 1 86 ? -11.164 -4.239 22.030 1.00 65.69 86 ARG A O 1
ATOM 612 N N . SER A 1 87 ? -9.987 -6.143 22.168 1.00 56.66 87 SER A N 1
ATOM 613 C CA . SER A 1 87 ? -9.743 -6.095 23.616 1.00 56.66 87 SER A CA 1
ATOM 614 C C . SER A 1 87 ? -8.293 -5.805 24.002 1.00 56.66 87 SER A C 1
ATOM 616 O O . SER A 1 87 ? -7.985 -5.769 25.192 1.00 56.66 87 SER A O 1
ATOM 618 N N . ALA A 1 88 ? -7.393 -5.597 23.038 1.00 60.00 88 ALA A N 1
ATOM 619 C CA . ALA A 1 88 ? -6.029 -5.210 23.363 1.00 60.00 88 ALA A CA 1
ATOM 620 C C . ALA A 1 88 ? -6.018 -3.728 23.753 1.00 60.00 88 ALA A C 1
ATOM 622 O O . ALA A 1 88 ? -6.341 -2.864 22.937 1.00 60.00 88 ALA A O 1
ATOM 623 N N . ALA A 1 89 ? -5.657 -3.438 25.005 1.00 51.34 89 ALA A N 1
ATOM 624 C CA . ALA A 1 89 ? -5.411 -2.074 25.446 1.00 51.34 89 ALA A CA 1
ATOM 625 C C . ALA A 1 89 ? -4.391 -1.438 24.493 1.00 51.34 89 ALA A C 1
ATOM 627 O O . ALA A 1 89 ? -3.279 -1.951 24.334 1.00 51.34 89 ALA A O 1
ATOM 628 N N . ALA A 1 90 ? -4.793 -0.360 23.815 1.00 58.09 90 ALA A N 1
ATOM 629 C CA . ALA A 1 90 ? -3.872 0.411 22.998 1.00 58.09 90 ALA A CA 1
ATOM 630 C C . ALA A 1 90 ? -2.679 0.802 23.888 1.00 58.09 90 ALA A C 1
ATOM 632 O O . ALA A 1 90 ? -2.905 1.240 25.022 1.00 58.09 90 ALA A O 1
ATOM 633 N N . PRO A 1 91 ? -1.422 0.639 23.430 1.00 53.78 91 PRO A N 1
ATOM 634 C CA . PRO A 1 91 ? -0.291 1.234 24.125 1.00 53.78 91 PRO A CA 1
ATOM 635 C C . PRO A 1 91 ? -0.633 2.703 24.339 1.00 53.78 91 PRO A C 1
ATOM 637 O O . PRO A 1 91 ? -1.170 3.313 23.413 1.00 53.78 91 PRO A O 1
ATOM 640 N N . ASN A 1 92 ? -0.376 3.238 25.534 1.00 47.47 92 ASN A N 1
ATOM 641 C CA . ASN A 1 92 ? -0.598 4.644 25.864 1.00 47.47 92 ASN A CA 1
ATOM 642 C C . ASN A 1 92 ? 0.244 5.519 24.923 1.00 47.47 92 ASN A C 1
ATOM 644 O O . ASN A 1 92 ? 1.333 5.972 25.269 1.00 47.47 92 ASN A O 1
ATOM 648 N N . ALA A 1 93 ? -0.238 5.719 23.698 1.00 53.66 93 ALA A N 1
ATOM 649 C CA . ALA A 1 93 ? 0.228 6.746 22.809 1.00 53.66 93 ALA A CA 1
ATOM 650 C C . ALA A 1 93 ? -0.084 8.027 23.561 1.00 53.66 93 ALA A C 1
ATOM 652 O O . ALA A 1 93 ? -1.230 8.269 23.943 1.00 53.66 93 ALA A O 1
ATOM 653 N N . ASN A 1 94 ? 0.960 8.787 23.865 1.00 46.88 94 ASN A N 1
ATOM 654 C CA . ASN A 1 94 ? 0.842 10.081 24.502 1.00 46.88 94 ASN A CA 1
ATOM 655 C C . ASN A 1 94 ? 0.104 10.978 23.497 1.00 46.88 94 ASN A C 1
ATOM 657 O O . ASN A 1 94 ? 0.716 11.595 22.626 1.00 46.88 94 ASN A O 1
ATOM 661 N N . HIS A 1 95 ? -1.228 10.897 23.501 1.00 52.66 95 HIS A N 1
ATOM 662 C CA . HIS A 1 95 ? -2.082 11.535 22.521 1.00 52.66 95 HIS A CA 1
ATOM 663 C C . HIS A 1 95 ? -1.944 13.030 22.750 1.00 52.66 95 HIS A C 1
ATOM 665 O O . HIS A 1 95 ? -2.538 13.581 23.675 1.00 52.66 95 HIS A O 1
ATOM 671 N N . LEU A 1 96 ? -1.158 13.689 21.900 1.00 48.94 96 LEU A N 1
ATOM 672 C CA . LEU A 1 96 ? -1.269 15.128 21.760 1.00 48.94 96 LEU A CA 1
ATOM 673 C C . LEU A 1 96 ? -2.678 15.364 21.225 1.00 48.94 96 LEU A C 1
ATOM 675 O O . LEU A 1 96 ? -2.989 15.040 20.078 1.00 48.94 96 LEU A O 1
ATOM 679 N N . SER A 1 97 ? -3.560 15.808 22.111 1.00 53.28 97 SER A N 1
ATOM 680 C CA . SER A 1 97 ? -4.987 15.958 21.872 1.00 53.28 97 SER A CA 1
ATOM 681 C C . SER A 1 97 ? -5.249 17.179 20.994 1.00 53.28 97 SER A C 1
ATOM 683 O O . SER A 1 97 ? -5.846 18.166 21.410 1.00 53.28 97 SER A O 1
ATOM 685 N N . PHE A 1 98 ? -4.844 17.105 19.728 1.00 56.53 98 PHE A N 1
ATOM 686 C CA . PHE A 1 98 ? -5.452 17.935 18.700 1.00 56.53 98 PHE A CA 1
ATOM 687 C C . PHE A 1 98 ? -6.864 17.401 18.459 1.00 56.53 98 PHE A C 1
ATOM 689 O O . PHE A 1 98 ? -7.076 16.423 17.742 1.00 56.53 98 PHE A O 1
ATOM 696 N N . ALA A 1 99 ? -7.839 18.020 19.123 1.00 66.00 99 ALA A N 1
ATOM 697 C CA . ALA A 1 99 ? -9.249 17.695 18.982 1.00 66.00 99 ALA A CA 1
ATOM 698 C C . ALA A 1 99 ? -9.766 18.178 17.617 1.00 66.00 99 ALA A C 1
ATOM 700 O O . ALA A 1 99 ? -10.435 19.203 17.510 1.00 66.00 99 ALA A O 1
ATOM 701 N N . VAL A 1 100 ? -9.448 17.443 16.548 1.00 74.25 100 VAL A N 1
ATOM 702 C CA . VAL A 1 100 ? -10.078 17.659 15.243 1.00 74.25 100 VAL A CA 1
ATOM 703 C C . VAL A 1 100 ? -11.542 17.220 15.358 1.00 74.25 100 VAL A C 1
ATOM 705 O O . VAL A 1 100 ? -11.813 16.058 15.680 1.00 74.25 100 VAL A O 1
ATOM 708 N N . PRO A 1 101 ? -12.521 18.108 15.119 1.00 83.75 101 PRO A N 1
ATOM 709 C CA . PRO A 1 101 ? -13.921 17.731 15.216 1.00 83.75 101 PRO A CA 1
ATOM 710 C C . PRO A 1 101 ? -14.257 16.705 14.129 1.00 83.75 101 PRO A C 1
ATOM 712 O O . PRO A 1 101 ? -13.862 16.854 12.972 1.00 83.75 101 PRO A O 1
ATOM 715 N N . LYS A 1 102 ? -15.059 15.687 14.473 1.00 84.44 102 LYS A N 1
ATOM 716 C CA . LYS A 1 102 ? -15.481 14.610 13.549 1.00 84.44 102 LYS A CA 1
ATOM 717 C C . LYS A 1 102 ? -16.052 15.132 12.225 1.00 84.44 102 LYS A C 1
ATOM 719 O O . LYS A 1 102 ? -15.915 14.480 11.198 1.00 84.44 102 LYS A O 1
ATOM 724 N N . ARG A 1 103 ? -16.659 16.324 12.245 1.00 87.81 103 ARG A N 1
ATOM 725 C CA . ARG A 1 103 ? -17.186 17.013 11.059 1.00 87.81 103 ARG A CA 1
ATOM 726 C C . ARG A 1 103 ? -16.095 17.403 10.065 1.00 87.81 103 ARG A C 1
ATOM 728 O O . ARG A 1 103 ? -16.309 17.237 8.876 1.00 87.81 103 ARG A O 1
ATOM 735 N N . VAL A 1 104 ? -14.939 17.875 10.536 1.00 88.12 104 VAL A N 1
ATOM 736 C CA . VAL A 1 104 ? -13.801 18.218 9.665 1.00 88.12 104 VAL A CA 1
ATOM 737 C C . VAL A 1 104 ? -13.215 16.951 9.048 1.00 88.12 104 VAL A C 1
ATOM 739 O O . VAL A 1 104 ? -12.960 16.931 7.852 1.00 88.12 104 VAL A O 1
ATOM 742 N N . GLY A 1 105 ? -13.102 15.866 9.822 1.00 84.50 105 GLY A N 1
ATOM 743 C CA . GLY A 1 105 ? -12.695 14.563 9.286 1.00 84.50 105 GLY A CA 1
ATOM 744 C C . GLY A 1 105 ? -13.663 14.027 8.225 1.00 84.50 105 GLY A C 1
ATOM 745 O O . GLY A 1 105 ? -13.235 13.620 7.151 1.00 84.50 105 GLY A O 1
ATOM 746 N N . ALA A 1 106 ? -14.972 14.087 8.488 1.00 91.25 106 ALA A N 1
ATOM 747 C CA . ALA A 1 106 ? -15.995 13.667 7.531 1.00 91.25 106 ALA A CA 1
ATOM 748 C C . ALA A 1 106 ? -16.032 14.561 6.280 1.00 91.25 106 ALA A C 1
ATOM 750 O O . ALA A 1 106 ? -16.175 14.047 5.175 1.00 91.25 106 ALA A O 1
ATOM 751 N N . ALA A 1 107 ? -15.864 15.878 6.435 1.00 92.38 107 ALA A N 1
ATOM 752 C CA . ALA A 1 107 ? -15.790 16.812 5.316 1.00 92.38 107 ALA A CA 1
ATOM 753 C C . ALA A 1 107 ? -14.545 16.562 4.454 1.00 92.38 107 ALA A C 1
ATOM 755 O O . ALA A 1 107 ? -14.656 16.527 3.234 1.00 92.38 107 ALA A O 1
ATOM 756 N N . ALA A 1 108 ? -13.383 16.326 5.070 1.00 87.88 108 ALA A N 1
ATOM 757 C CA . ALA A 1 108 ? -12.155 15.985 4.357 1.00 87.88 108 ALA A CA 1
ATOM 758 C C . ALA A 1 108 ? -12.273 14.639 3.622 1.00 87.88 108 ALA A C 1
ATOM 760 O O . ALA A 1 108 ? -11.877 14.540 2.464 1.00 87.88 108 ALA A O 1
ATOM 761 N N . LEU A 1 109 ? -12.873 13.626 4.258 1.00 88.56 109 LEU A N 1
ATOM 762 C CA . LEU A 1 109 ? -13.129 12.325 3.633 1.00 88.56 109 LEU A CA 1
ATOM 763 C C . LEU A 1 109 ? -14.128 12.436 2.472 1.00 88.56 109 LEU A C 1
ATOM 765 O O . LEU A 1 109 ? -13.927 11.836 1.421 1.00 88.56 109 LEU A O 1
ATOM 769 N N . GLY A 1 110 ? -15.186 13.230 2.645 1.00 93.44 110 GLY A N 1
ATOM 770 C CA . GLY A 1 110 ? -16.151 13.520 1.588 1.00 93.44 110 GLY A CA 1
ATOM 771 C C . GLY A 1 110 ? -15.495 14.230 0.408 1.00 93.44 110 GLY A C 1
ATOM 772 O O . GLY A 1 110 ? -15.640 13.786 -0.726 1.00 93.44 110 GLY A O 1
ATOM 773 N N . LEU A 1 111 ? -14.710 15.278 0.674 1.00 92.06 111 LEU A N 1
ATOM 774 C CA . LEU A 1 111 ? -13.963 16.007 -0.351 1.00 92.06 111 LEU A CA 1
ATOM 775 C C . LEU A 1 111 ? -12.987 15.094 -1.104 1.00 92.06 111 LEU A C 1
ATOM 777 O O . LEU A 1 111 ? -12.873 15.204 -2.321 1.00 92.06 111 LEU A O 1
ATOM 781 N N . PHE A 1 112 ? -12.331 14.169 -0.398 1.00 89.62 112 PHE A N 1
ATOM 782 C CA . PHE A 1 112 ? -11.460 13.166 -1.002 1.00 89.62 112 PHE A CA 1
ATOM 783 C C . PHE A 1 112 ? -12.204 12.298 -2.026 1.00 89.62 112 PHE A C 1
ATOM 785 O O . PHE A 1 112 ? -11.805 12.235 -3.185 1.00 89.62 112 PHE A O 1
ATOM 792 N N . PHE A 1 113 ? -13.321 11.676 -1.640 1.00 91.50 113 PHE A N 1
ATOM 793 C CA . PHE A 1 113 ? -14.084 10.836 -2.569 1.00 91.50 113 PHE A CA 1
ATOM 794 C C . PHE A 1 113 ? -14.709 11.633 -3.714 1.00 91.50 113 PHE A C 1
ATOM 796 O O . PHE A 1 113 ? -14.764 11.137 -4.838 1.00 91.50 113 PHE A O 1
ATOM 803 N N . VAL A 1 114 ? -15.149 12.868 -3.448 1.00 93.31 114 VAL A N 1
ATOM 804 C CA . VAL A 1 114 ? -15.660 13.766 -4.489 1.00 93.31 114 VAL A CA 1
ATOM 805 C C . VAL A 1 114 ? -14.584 14.017 -5.535 1.00 93.31 114 VAL A C 1
ATOM 807 O O . VAL A 1 114 ? -14.838 13.785 -6.708 1.00 93.31 114 VAL A O 1
ATOM 810 N N . LEU A 1 115 ? -13.379 14.429 -5.135 1.00 88.75 115 LEU A N 1
ATOM 811 C CA . LEU A 1 115 ? -12.288 14.671 -6.079 1.00 88.75 115 LEU A CA 1
ATOM 812 C C . LEU A 1 115 ? -11.871 13.385 -6.807 1.00 88.75 115 LEU A C 1
ATOM 814 O O . LEU A 1 115 ? -11.707 13.411 -8.021 1.00 88.75 115 LEU A O 1
ATOM 818 N N . LEU A 1 116 ? -11.788 12.254 -6.101 1.00 87.25 116 LEU A N 1
ATOM 819 C CA . LEU A 1 116 ? -11.375 10.970 -6.677 1.00 87.25 116 LEU A CA 1
ATOM 820 C C . LEU A 1 116 ? -12.314 10.467 -7.780 1.00 87.25 116 LEU A C 1
ATOM 822 O O . LEU A 1 116 ? -11.862 9.822 -8.720 1.00 87.25 116 LEU A O 1
ATOM 826 N N . LEU A 1 117 ? -13.614 10.739 -7.660 1.00 89.38 117 LEU A N 1
ATOM 827 C CA . LEU A 1 117 ? -14.617 10.317 -8.639 1.00 89.38 117 LEU A CA 1
ATOM 828 C C . LEU A 1 117 ? -14.886 11.384 -9.703 1.00 89.38 117 LEU A C 1
ATOM 830 O O . LEU A 1 117 ? -15.168 11.047 -10.848 1.00 89.38 117 LEU A O 1
ATOM 834 N N . LEU A 1 118 ? -14.816 12.666 -9.340 1.00 89.44 118 LEU A N 1
ATOM 835 C CA . LEU A 1 118 ? -15.187 13.767 -10.224 1.00 89.44 118 LEU A CA 1
ATOM 836 C C . LEU A 1 118 ? -14.077 14.116 -11.227 1.00 89.44 118 LEU A C 1
ATOM 838 O O . LEU A 1 118 ? -14.387 14.422 -12.377 1.00 89.44 118 LEU A O 1
ATOM 842 N N . LEU A 1 119 ? -12.801 14.038 -10.828 1.00 86.06 119 LEU A N 1
ATOM 843 C CA . LEU A 1 119 ? -11.657 14.304 -11.713 1.00 86.06 119 LEU A CA 1
ATOM 844 C C . LEU A 1 119 ? -11.601 13.395 -12.956 1.00 86.06 119 LEU A C 1
ATOM 846 O O . LEU A 1 119 ? -11.492 13.961 -14.043 1.00 86.06 119 LEU A O 1
ATOM 850 N N . PRO A 1 120 ? -11.751 12.056 -12.870 1.00 83.19 120 PRO A N 1
ATOM 851 C CA . PRO A 1 120 ? -11.708 11.198 -14.059 1.00 83.19 120 PRO A CA 1
ATOM 852 C C . PRO A 1 120 ? -12.912 11.409 -14.994 1.00 83.19 120 PRO A C 1
ATOM 854 O O . PRO A 1 120 ? -12.808 11.236 -16.207 1.00 83.19 120 PRO A O 1
ATOM 857 N N . ILE A 1 121 ? -14.065 11.822 -14.451 1.00 86.25 121 ILE A N 1
ATOM 858 C CA . ILE A 1 121 ? -15.247 12.172 -15.256 1.00 86.25 121 ILE A CA 1
ATOM 859 C C . ILE A 1 121 ? -14.999 13.483 -16.016 1.00 86.25 121 ILE A C 1
ATOM 861 O O . ILE A 1 121 ? -15.320 13.591 -17.199 1.00 86.25 121 ILE A O 1
ATOM 865 N N . LEU A 1 122 ? -14.413 14.479 -15.347 1.00 84.31 122 LEU A N 1
ATOM 866 C CA . LEU A 1 122 ? -14.079 15.772 -15.943 1.00 84.31 122 LEU A CA 1
ATOM 867 C C . LEU A 1 122 ? -12.950 15.663 -16.972 1.00 84.31 122 LEU A C 1
ATOM 869 O O . LEU A 1 122 ? -13.042 16.297 -18.022 1.00 84.31 122 LEU A O 1
ATOM 873 N N . SER A 1 123 ? -11.908 14.870 -16.705 1.00 82.44 123 SER A N 1
ATOM 874 C CA . SER A 1 123 ? -10.797 14.670 -17.643 1.00 82.44 123 SER A CA 1
ATOM 875 C C . SER A 1 123 ? -11.279 14.013 -18.939 1.00 82.44 123 SER A C 1
ATOM 877 O O . SER A 1 123 ? -10.966 14.506 -20.021 1.00 82.44 123 SER A O 1
ATOM 879 N N . GLY A 1 124 ? -12.141 12.994 -18.838 1.00 79.69 124 GLY A N 1
ATOM 880 C CA . GLY A 1 124 ? -12.748 12.335 -19.997 1.00 79.69 124 GLY A CA 1
ATOM 881 C C . GLY A 1 124 ? -13.713 13.217 -20.801 1.00 79.69 124 GLY A C 1
ATOM 882 O O . GLY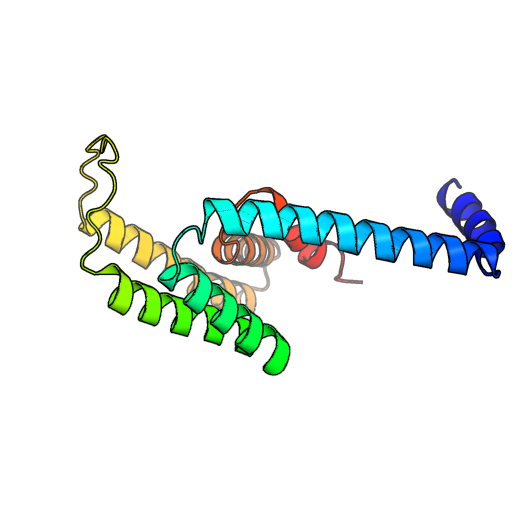 A 1 124 ? -13.876 12.998 -21.998 1.00 79.69 124 GLY A O 1
ATOM 883 N N . ALA A 1 125 ? -14.341 14.218 -20.175 1.00 79.62 125 ALA A N 1
ATOM 884 C CA . ALA A 1 125 ? -15.295 15.109 -20.839 1.00 79.62 125 ALA A CA 1
ATOM 885 C C . ALA A 1 125 ? -14.651 16.356 -21.470 1.00 79.62 125 ALA A C 1
ATOM 887 O O . ALA A 1 125 ? -15.157 16.853 -22.475 1.00 79.62 125 ALA A O 1
ATOM 888 N N . LEU A 1 126 ? -13.580 16.893 -20.872 1.00 76.25 126 LEU A N 1
ATOM 889 C CA . LEU A 1 126 ? -12.992 18.177 -21.275 1.00 76.25 126 LEU A CA 1
ATOM 890 C C . LEU A 1 126 ? -11.674 18.069 -22.062 1.00 76.25 126 LEU A C 1
ATOM 892 O O . LEU A 1 126 ? -11.211 19.104 -22.535 1.00 76.25 126 LEU A O 1
ATOM 896 N N . SER A 1 127 ? -11.078 16.875 -22.221 1.00 72.81 127 SER A N 1
ATOM 897 C CA . SER A 1 127 ? -9.840 16.608 -23.000 1.00 72.81 127 SER A CA 1
ATOM 898 C C . SER A 1 127 ? -8.747 17.681 -22.851 1.00 72.81 127 SER A C 1
ATOM 900 O O . SER A 1 127 ? -8.052 18.037 -23.803 1.00 72.81 127 SER A O 1
ATOM 902 N N . ALA A 1 128 ? -8.621 18.248 -21.651 1.00 80.81 128 ALA A N 1
ATOM 903 C CA . ALA A 1 128 ? -7.667 19.300 -21.346 1.00 80.81 128 ALA A CA 1
ATOM 904 C C . ALA A 1 128 ? -6.456 18.677 -20.649 1.00 80.81 128 ALA A C 1
ATOM 906 O O . ALA A 1 128 ? -6.589 18.123 -19.558 1.00 80.81 128 ALA A O 1
ATOM 907 N N . GLN A 1 129 ? -5.267 18.836 -21.238 1.00 79.81 129 GLN A N 1
ATOM 908 C CA . GLN A 1 129 ? -4.022 18.219 -20.756 1.00 79.81 129 GLN A CA 1
ATOM 909 C C . GLN A 1 129 ? -3.751 18.452 -19.255 1.00 79.81 129 GLN A C 1
ATOM 911 O O . GLN A 1 129 ? -3.249 17.575 -18.557 1.00 79.81 129 GLN A O 1
ATOM 916 N N . GLY A 1 130 ? -4.097 19.636 -18.732 1.00 82.69 130 GLY A N 1
ATOM 917 C CA . GLY A 1 130 ? -3.907 19.967 -17.315 1.00 82.69 130 GLY A CA 1
ATOM 918 C C . GLY A 1 130 ? -4.817 19.182 -16.361 1.00 82.69 130 GLY A C 1
ATOM 919 O O . GLY A 1 130 ? -4.411 18.896 -15.236 1.00 82.69 130 GLY A O 1
ATOM 920 N N . LEU A 1 131 ? -6.023 18.807 -16.803 1.00 80.94 131 LEU A N 1
ATOM 921 C CA . LEU A 1 131 ? -6.954 17.990 -16.018 1.00 80.94 131 LEU A CA 1
ATOM 922 C C . LEU A 1 131 ? -6.552 16.516 -16.006 1.00 80.94 131 LEU A C 1
ATOM 924 O O . LEU A 1 131 ? -6.676 15.880 -14.966 1.00 80.94 131 LEU A O 1
ATOM 928 N N . GLU A 1 132 ? -6.046 15.989 -17.120 1.00 82.31 132 GLU A N 1
ATOM 929 C CA . GLU A 1 132 ? -5.512 14.621 -17.182 1.00 82.31 132 GLU A CA 1
ATOM 930 C C . GLU A 1 132 ? -4.319 14.453 -16.241 1.00 82.31 132 GLU A C 1
ATOM 932 O O . GLU A 1 132 ? -4.244 13.486 -15.485 1.00 82.31 132 GLU A O 1
ATOM 937 N N . LEU A 1 133 ? -3.421 15.443 -16.228 1.00 84.50 133 LEU A N 1
ATOM 938 C CA . LEU A 1 133 ? -2.284 15.443 -15.320 1.00 84.50 133 LEU A CA 1
ATOM 939 C C . LEU A 1 133 ? -2.759 15.491 -13.862 1.00 84.50 133 LEU A C 1
ATOM 941 O O . LEU A 1 133 ? -2.351 14.666 -13.049 1.00 84.50 133 LEU A O 1
ATOM 945 N N . LEU A 1 134 ? -3.666 16.414 -13.528 1.00 85.56 134 LEU A N 1
ATOM 946 C CA . LEU A 1 134 ? -4.217 16.516 -12.178 1.00 85.56 134 LEU A CA 1
ATOM 947 C C . LEU A 1 134 ? -4.908 15.217 -11.731 1.00 85.56 134 LEU A C 1
ATOM 949 O O . LEU A 1 134 ? -4.698 14.800 -10.596 1.00 85.56 134 LEU A O 1
ATOM 953 N N . ASP A 1 135 ? -5.682 14.570 -12.605 1.00 85.31 135 ASP A N 1
ATOM 954 C CA . ASP A 1 135 ? -6.322 13.278 -12.334 1.00 85.31 135 ASP A CA 1
ATOM 955 C C . ASP A 1 135 ? -5.292 12.178 -12.053 1.00 85.31 135 ASP A C 1
ATOM 957 O O . ASP A 1 135 ? -5.369 11.508 -11.022 1.00 85.31 135 ASP A O 1
ATOM 961 N N . ALA A 1 136 ? -4.268 12.041 -12.900 1.00 81.94 136 ALA A N 1
ATOM 962 C CA . ALA A 1 136 ? -3.216 11.044 -12.717 1.00 81.94 136 ALA A CA 1
ATOM 963 C C . ALA A 1 136 ? -2.463 11.241 -11.391 1.00 81.94 136 ALA A C 1
ATOM 965 O O . ALA A 1 136 ? -2.322 10.298 -10.608 1.00 81.94 136 ALA A O 1
ATOM 966 N N . PHE A 1 137 ? -2.040 12.474 -11.090 1.00 82.75 137 PHE A N 1
ATOM 967 C CA . PHE A 1 137 ? -1.354 12.800 -9.836 1.00 82.75 137 PHE A CA 1
ATOM 968 C C . PHE A 1 137 ? -2.257 12.601 -8.613 1.00 82.75 137 PHE A C 1
ATOM 970 O O . PHE A 1 137 ? -1.808 12.061 -7.599 1.00 82.75 137 PHE A O 1
ATOM 977 N N . TYR A 1 138 ? -3.526 13.010 -8.697 1.00 85.62 138 TYR A N 1
ATOM 978 C CA . TYR A 1 138 ? -4.482 12.858 -7.605 1.00 85.62 138 TYR A CA 1
ATOM 979 C C . TYR A 1 138 ? -4.781 11.382 -7.328 1.00 85.62 138 TYR A C 1
ATOM 981 O O . TYR A 1 138 ? -4.713 10.947 -6.179 1.00 85.62 138 TYR A O 1
ATOM 989 N N . ARG A 1 139 ? -5.038 10.584 -8.371 1.00 84.25 139 ARG A N 1
ATOM 990 C CA . ARG A 1 139 ? -5.331 9.149 -8.265 1.00 84.25 139 ARG A CA 1
ATOM 991 C C . ARG A 1 139 ? -4.120 8.361 -7.770 1.00 84.25 139 ARG A C 1
ATOM 993 O O . ARG A 1 139 ? -4.263 7.531 -6.874 1.00 84.25 139 ARG A O 1
ATOM 1000 N N . ALA A 1 140 ? -2.927 8.649 -8.292 1.00 78.94 140 ALA A N 1
ATOM 1001 C CA . ALA A 1 140 ? -1.690 8.029 -7.824 1.00 78.94 140 ALA A CA 1
ATOM 1002 C C . ALA A 1 140 ? -1.417 8.376 -6.352 1.00 78.94 140 ALA A C 1
ATOM 1004 O O . ALA A 1 140 ? -1.163 7.482 -5.548 1.00 78.94 140 ALA A O 1
ATOM 1005 N N . GLY A 1 141 ? -1.540 9.651 -5.967 1.00 76.25 141 GLY A N 1
ATOM 1006 C CA . GLY A 1 141 ? -1.356 10.089 -4.581 1.00 76.25 141 GLY A CA 1
ATOM 1007 C C . GLY A 1 141 ? -2.396 9.514 -3.614 1.00 76.25 141 GLY A C 1
ATOM 1008 O O . GLY A 1 141 ? -2.055 9.154 -2.491 1.00 76.25 141 GLY A O 1
ATOM 1009 N N . ALA A 1 142 ? -3.649 9.379 -4.056 1.00 80.56 142 ALA A N 1
ATOM 1010 C CA . ALA A 1 142 ? -4.748 8.833 -3.264 1.00 80.56 142 ALA A CA 1
ATOM 1011 C C . ALA A 1 142 ? -4.641 7.319 -3.024 1.00 80.56 142 ALA A C 1
ATOM 1013 O O . ALA A 1 142 ? -5.084 6.831 -1.986 1.00 80.56 142 ALA A O 1
ATOM 1014 N N . LEU A 1 143 ? -4.082 6.575 -3.983 1.00 74.62 143 LEU A N 1
ATOM 1015 C CA . LEU A 1 143 ? -3.967 5.115 -3.924 1.00 74.62 143 LEU A CA 1
ATOM 1016 C C . LEU A 1 143 ? -2.621 4.633 -3.362 1.00 74.62 143 LEU A C 1
ATOM 1018 O O . LEU A 1 143 ? -2.490 3.458 -3.013 1.00 74.62 143 LEU A O 1
ATOM 1022 N N . VAL A 1 144 ? -1.630 5.520 -3.224 1.00 69.06 144 VAL A N 1
ATOM 1023 C CA . VAL A 1 144 ? -0.384 5.227 -2.504 1.00 69.06 144 VAL A CA 1
ATOM 1024 C C . VAL A 1 144 ? -0.656 5.220 -1.004 1.00 69.06 144 VAL A C 1
ATOM 1026 O O . VAL A 1 144 ? -0.566 6.225 -0.298 1.00 69.06 144 VAL A O 1
ATOM 1029 N N . PHE A 1 145 ? -0.949 4.035 -0.483 1.00 55.41 145 PHE A N 1
ATOM 1030 C CA . PHE A 1 145 ? -0.954 3.800 0.952 1.00 55.41 145 PHE A CA 1
ATOM 1031 C C . PHE A 1 145 ? 0.488 3.602 1.449 1.00 55.41 145 PHE A C 1
ATOM 1033 O O . PHE A 1 145 ? 0.990 2.485 1.498 1.00 55.41 145 PHE A O 1
ATOM 1040 N N . GLY A 1 146 ? 1.145 4.700 1.846 1.00 50.44 146 GLY A N 1
ATOM 1041 C CA . GLY A 1 146 ? 2.340 4.673 2.701 1.00 50.44 146 GLY A CA 1
ATOM 1042 C C . GLY A 1 146 ? 3.691 4.903 2.008 1.00 50.44 146 GLY A C 1
ATOM 1043 O O . GLY A 1 146 ? 4.336 3.970 1.548 1.00 50.44 146 GLY A O 1
ATOM 1044 N N . GLY A 1 147 ? 4.174 6.152 2.081 1.00 48.75 147 GLY A N 1
ATOM 1045 C CA . GLY A 1 147 ? 5.574 6.550 1.873 1.00 48.75 147 GLY A CA 1
ATOM 1046 C C . GLY A 1 147 ? 5.912 7.118 0.485 1.00 48.75 147 GLY A C 1
ATOM 1047 O O . GLY A 1 147 ? 5.656 6.500 -0.542 1.00 48.75 147 GLY A O 1
ATOM 1048 N N . GLY A 1 148 ? 6.587 8.277 0.453 1.00 50.75 148 GLY A N 1
ATOM 1049 C CA . GLY A 1 148 ? 6.987 8.987 -0.779 1.00 50.75 148 GLY A CA 1
ATOM 1050 C C . GLY A 1 148 ? 7.942 8.232 -1.720 1.00 50.75 148 GLY A C 1
ATOM 1051 O O . GLY A 1 148 ? 8.219 8.711 -2.813 1.00 50.75 148 GLY A O 1
ATOM 1052 N N . HIS A 1 149 ? 8.414 7.042 -1.334 1.00 49.44 149 HIS A N 1
ATOM 1053 C CA . HIS A 1 149 ? 9.264 6.167 -2.149 1.00 49.44 149 HIS A CA 1
ATOM 1054 C C . HIS A 1 149 ? 8.480 5.349 -3.194 1.00 49.44 149 HIS A C 1
ATOM 1056 O O . HIS A 1 149 ? 9.085 4.814 -4.116 1.00 49.44 149 HIS A O 1
ATOM 1062 N N . VAL A 1 150 ? 7.146 5.280 -3.084 1.00 52.28 150 VAL A N 1
ATOM 1063 C CA . VAL A 1 150 ? 6.259 4.603 -4.057 1.00 52.28 150 VAL A CA 1
ATOM 1064 C C . VAL A 1 150 ? 5.644 5.593 -5.061 1.00 52.28 150 VAL A C 1
ATOM 1066 O O . VAL A 1 150 ? 5.055 5.194 -6.061 1.00 52.28 150 VAL A O 1
ATOM 1069 N N . VAL A 1 151 ? 5.816 6.900 -4.840 1.00 52.19 151 VAL A N 1
ATOM 1070 C CA . VAL A 1 151 ? 5.254 7.951 -5.707 1.00 52.19 151 VAL A CA 1
ATOM 1071 C C . VAL A 1 151 ? 6.036 8.082 -7.021 1.00 52.19 151 VAL A C 1
ATOM 1073 O O . VAL A 1 151 ? 5.440 8.333 -8.062 1.00 52.19 151 VAL A O 1
ATOM 1076 N N . LEU A 1 152 ? 7.353 7.850 -7.014 1.00 51.97 152 LEU A N 1
ATOM 1077 C CA . LEU A 1 152 ? 8.200 8.001 -8.207 1.00 51.97 152 LEU A CA 1
ATOM 1078 C C . LEU A 1 152 ? 7.896 6.983 -9.332 1.00 51.97 152 LEU A C 1
ATOM 1080 O O . LEU A 1 152 ? 7.717 7.424 -10.466 1.00 51.97 152 LEU A O 1
ATOM 1084 N N . PRO A 1 153 ? 7.742 5.667 -9.068 1.00 55.91 153 PRO A N 1
ATOM 1085 C CA . PRO A 1 153 ? 7.438 4.690 -10.122 1.00 55.91 153 PRO A CA 1
ATOM 1086 C C . PRO A 1 153 ? 6.054 4.873 -10.761 1.00 55.91 153 PRO A C 1
ATOM 1088 O O . PRO A 1 153 ? 5.856 4.525 -11.922 1.00 55.91 153 PRO A O 1
ATOM 1091 N N . LEU A 1 154 ? 5.087 5.415 -10.011 1.00 53.81 154 LEU A N 1
ATOM 1092 C CA . LEU A 1 154 ? 3.728 5.656 -10.508 1.00 53.81 154 LEU A CA 1
ATOM 1093 C C . LEU A 1 154 ? 3.650 6.900 -11.400 1.00 53.81 154 LEU A C 1
ATOM 1095 O O . LEU A 1 154 ? 2.885 6.905 -12.358 1.00 53.81 154 LEU A O 1
ATOM 1099 N N . LEU A 1 155 ? 4.482 7.914 -11.145 1.00 54.44 155 LEU A N 1
ATOM 1100 C CA . LEU A 1 155 ? 4.645 9.051 -12.056 1.00 54.44 155 LEU A CA 1
ATOM 1101 C C . LEU A 1 155 ? 5.410 8.664 -13.323 1.00 54.44 155 LEU A C 1
ATOM 1103 O O . LEU A 1 155 ? 5.070 9.124 -14.407 1.00 54.44 155 LEU A O 1
ATOM 1107 N N . GLU A 1 156 ? 6.402 7.779 -13.218 1.00 57.16 156 GLU A N 1
ATOM 1108 C CA . GLU A 1 156 ? 7.126 7.266 -14.384 1.00 57.16 156 GLU A CA 1
ATOM 1109 C C . GLU A 1 156 ? 6.213 6.428 -15.300 1.00 57.16 156 GLU A C 1
ATOM 1111 O O . GLU A 1 156 ? 6.248 6.586 -16.520 1.00 57.16 156 GLU A O 1
ATOM 1116 N N . ALA A 1 157 ? 5.335 5.594 -14.730 1.00 58.16 157 ALA A N 1
ATOM 1117 C CA . ALA A 1 157 ? 4.397 4.769 -15.495 1.00 58.16 157 ALA A CA 1
ATOM 1118 C C . ALA A 1 157 ? 3.369 5.584 -16.302 1.00 58.16 157 ALA A C 1
ATOM 1120 O O . ALA A 1 157 ? 3.017 5.173 -17.407 1.00 58.16 157 ALA A O 1
ATOM 1121 N N . GLU A 1 158 ? 2.917 6.723 -15.771 1.00 57.84 158 GLU A N 1
ATOM 1122 C CA . GLU A 1 158 ? 1.904 7.579 -16.407 1.00 57.84 158 GLU A CA 1
ATOM 1123 C C . GLU A 1 158 ? 2.526 8.635 -17.352 1.00 57.84 158 GLU A C 1
ATOM 1125 O O . GLU A 1 158 ? 1.886 9.050 -18.312 1.00 57.84 158 GLU A O 1
ATOM 1130 N N . VAL A 1 159 ? 3.786 9.051 -17.142 1.00 54.91 159 VAL A N 1
ATOM 1131 C CA . VAL A 1 159 ? 4.438 10.112 -17.948 1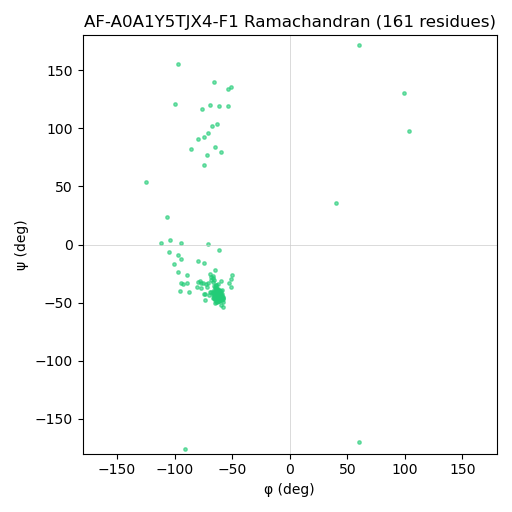.00 54.91 159 VAL A CA 1
ATOM 1132 C C . VAL A 1 159 ? 5.325 9.562 -19.078 1.00 54.91 159 VAL A C 1
ATOM 1134 O O . VAL A 1 159 ? 5.546 10.257 -20.067 1.00 54.91 159 VAL A O 1
ATOM 1137 N N . VAL A 1 160 ? 5.824 8.322 -18.983 1.00 53.62 160 VAL A N 1
ATOM 1138 C CA . VAL A 1 160 ? 6.805 7.773 -19.949 1.00 53.62 160 VAL A CA 1
ATOM 1139 C C . VAL A 1 160 ? 6.179 6.848 -21.008 1.00 53.62 160 VAL A C 1
ATOM 1141 O O . VAL A 1 160 ? 6.803 6.610 -22.037 1.00 53.62 160 VAL A O 1
ATOM 1144 N N . ARG A 1 161 ? 4.952 6.336 -20.813 1.00 49.12 161 ARG A N 1
ATOM 1145 C CA . ARG A 1 161 ? 4.315 5.354 -21.722 1.00 49.12 161 ARG A CA 1
ATOM 1146 C C . ARG A 1 161 ? 3.162 5.827 -22.638 1.00 49.12 161 ARG A C 1
ATOM 1148 O O . ARG A 1 161 ? 2.409 4.963 -23.084 1.00 49.12 161 ARG A O 1
ATOM 1155 N N . PRO A 1 162 ? 2.983 7.102 -23.022 1.00 50.53 162 PRO A N 1
ATOM 1156 C CA . PRO A 1 162 ? 2.360 7.389 -24.307 1.00 50.53 162 PRO A CA 1
ATOM 1157 C C . PRO A 1 162 ? 3.466 7.365 -25.372 1.00 50.53 162 PRO A C 1
ATOM 1159 O O . PRO A 1 162 ? 4.047 8.396 -25.707 1.00 50.53 162 PRO A O 1
ATOM 1162 N N . GLY A 1 163 ? 3.805 6.160 -25.836 1.00 46.91 163 GLY A N 1
ATOM 1163 C CA . GLY A 1 163 ? 4.839 5.904 -26.844 1.00 46.91 163 GLY A CA 1
ATOM 1164 C C . GLY A 1 163 ? 4.872 4.445 -27.257 1.00 46.91 163 GLY A C 1
ATOM 1165 O O . GLY A 1 163 ? 5.451 3.649 -26.487 1.00 46.91 163 GLY A O 1
#

Foldseek 3Di:
DVVVVVVVVVVVLPDPNVVVVVVVVVVVVVVVVVVVVVVCCVVPPVDPQSVVLVVVLVVQCVPVPDPVSNVVSVVVSVVSCCVVVVPPDDDPPVDPPPPDDVVNVVVVVVVLVCCLPVLVVCCVVPVDPVSVVVNQLSNLVSPPDDDPVSSVVSCCVSPVPPD

Mean predicted aligned error: 13.32 Å

pLDDT: mean 78.16, std 14.19, range [46.88, 93.94]

Sequence (163 aa):
MLLVLFAFGATAFDGSLGSGFMHGLKIVAVAVVAQAVWGMARTLAPDRQRAAIALGAVLIVAFAGGSVGQIAAIVMGGIAGVWLYRSAAAPNANHLSFAVPKRVGAAALGLFFVLLLLLPILSGALSAQGLELLDAFYRAGALVFGGGHVVLPLLEAEVVRPG